Protein AF-A0A550GBI2-F1 (afdb_monomer_lite)

Radius of gyration: 20.4 Å; chains: 1; bounding box: 42×38×58 Å

Secondary structure (DSSP, 8-state):
---HHHHHHHHHHHHHHHHHHHHHHHHHHHHHHHH-EEEEEEEEEEEEEEEEEEETTEEEEEEEEEEEEEEE-TTT--EEEEEBS--BSS-S--TT-EEEEEE-TTSTTS-BEE--

Foldseek 3Di:
DDDVVVVVVVVVVVVVVCVVVVVVVVVVVVVLVVQWDKFKKFQADWDWDWDWDDDPPDIDIAIWTWTWIWTADPVPRDIEIETAPDTDSDDPDDGGDMFMWIARPVCRNYHIYTDD

pLDDT: mean 85.94, std 7.0, range [59.75, 95.69]

Structure (mmCIF, N/CA/C/O backbone):
data_AF-A0A550GBI2-F1
#
_entry.id   AF-A0A550GBI2-F1
#
loop_
_atom_site.group_PDB
_atom_site.id
_atom_site.type_symbol
_atom_site.label_atom_id
_atom_site.label_alt_id
_atom_site.label_comp_id
_atom_site.label_asym_id
_atom_site.label_entity_id
_atom_site.label_seq_id
_atom_site.pdbx_PDB_ins_code
_atom_site.Cartn_x
_atom_site.Cartn_y
_atom_site.Cartn_z
_atom_site.occupancy
_atom_site.B_iso_or_equiv
_atom_site.auth_seq_id
_atom_site.auth_comp_id
_atom_site.auth_asym_id
_atom_site.auth_atom_id
_atom_site.pdbx_PDB_model_num
ATOM 1 N N . MET A 1 1 ? 27.665 2.344 -41.104 1.00 59.75 1 MET A N 1
ATOM 2 C CA . MET A 1 1 ? 26.450 1.511 -40.954 1.00 59.75 1 MET A CA 1
ATOM 3 C C . MET A 1 1 ? 26.682 0.578 -39.773 1.00 59.75 1 MET A C 1
ATOM 5 O O . MET A 1 1 ? 27.720 -0.079 -39.780 1.00 59.75 1 MET A O 1
ATOM 9 N N . PRO A 1 2 ? 25.834 0.577 -38.731 1.00 71.00 2 PRO A N 1
ATOM 10 C CA . PRO A 1 2 ? 26.018 -0.318 -37.587 1.00 71.00 2 PRO A CA 1
ATOM 11 C C . PRO A 1 2 ? 25.967 -1.787 -38.038 1.00 71.00 2 PRO A C 1
ATOM 13 O O . PRO A 1 2 ? 25.228 -2.134 -38.958 1.00 71.00 2 PRO A O 1
ATOM 16 N N . ASN A 1 3 ? 26.785 -2.645 -37.423 1.00 82.25 3 ASN A N 1
ATOM 17 C CA . ASN A 1 3 ? 26.872 -4.061 -37.785 1.00 82.25 3 ASN A CA 1
ATOM 18 C C . ASN A 1 3 ? 25.574 -4.782 -37.363 1.00 82.25 3 ASN A C 1
ATOM 20 O O . ASN A 1 3 ? 25.290 -4.835 -36.163 1.00 82.25 3 ASN A O 1
ATOM 24 N N . PRO A 1 4 ? 24.798 -5.366 -38.296 1.00 79.12 4 PRO A N 1
ATOM 25 C CA . PRO A 1 4 ? 23.486 -5.943 -37.991 1.00 79.12 4 PRO A CA 1
ATOM 26 C C . PRO A 1 4 ? 23.562 -7.109 -36.994 1.00 79.12 4 PRO A C 1
ATOM 28 O O . PRO A 1 4 ? 22.633 -7.317 -36.218 1.00 79.12 4 PRO A O 1
ATOM 31 N N . LYS A 1 5 ? 24.690 -7.834 -36.952 1.00 83.50 5 LYS A N 1
ATOM 32 C CA . LYS A 1 5 ? 24.919 -8.908 -35.971 1.00 83.50 5 LYS A CA 1
ATOM 33 C C . LYS A 1 5 ? 25.113 -8.354 -34.560 1.00 83.50 5 LYS A C 1
ATOM 35 O O . LYS A 1 5 ? 24.573 -8.899 -33.606 1.00 83.50 5 LYS A O 1
ATOM 40 N N . LEU A 1 6 ? 25.857 -7.254 -34.439 1.00 84.75 6 LEU A N 1
ATOM 41 C CA . LEU A 1 6 ? 26.088 -6.584 -33.160 1.00 84.75 6 LEU A CA 1
ATOM 42 C C . LEU A 1 6 ? 24.784 -5.975 -32.625 1.00 84.75 6 LEU A C 1
ATOM 44 O O . LEU A 1 6 ? 24.487 -6.099 -31.444 1.00 84.75 6 LEU A O 1
ATOM 48 N N . PHE A 1 7 ? 23.974 -5.394 -33.513 1.00 85.69 7 PHE A N 1
ATOM 49 C CA . PHE A 1 7 ? 22.659 -4.852 -33.172 1.00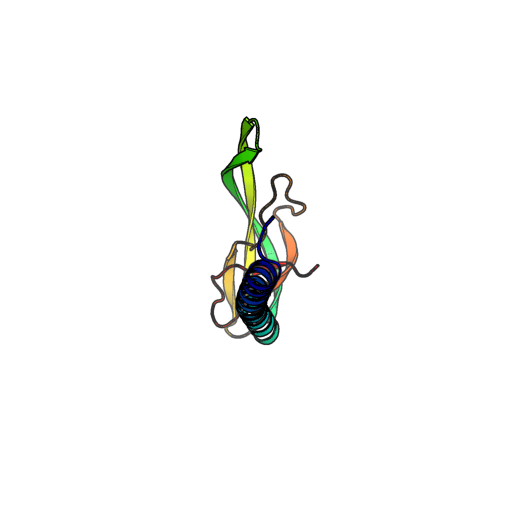 85.69 7 PHE A CA 1
ATOM 50 C C . PHE A 1 7 ? 21.703 -5.929 -32.634 1.00 85.69 7 PHE A C 1
ATOM 52 O O . PHE A 1 7 ? 21.080 -5.734 -31.592 1.00 85.69 7 PHE A O 1
ATOM 59 N N . GLY A 1 8 ? 21.647 -7.094 -33.291 1.00 85.19 8 GLY A N 1
ATOM 60 C CA . GLY A 1 8 ? 20.837 -8.223 -32.825 1.00 85.19 8 GLY A CA 1
ATOM 61 C C . GLY A 1 8 ? 21.263 -8.749 -31.451 1.00 85.19 8 GLY A C 1
ATOM 62 O O . GLY A 1 8 ? 20.408 -9.033 -30.616 1.00 85.19 8 GLY A O 1
ATOM 63 N N . ILE A 1 9 ? 22.572 -8.818 -31.181 1.00 91.62 9 ILE A N 1
ATOM 64 C CA . ILE A 1 9 ? 23.096 -9.233 -29.869 1.00 91.62 9 ILE A CA 1
ATOM 65 C C . ILE A 1 9 ? 22.682 -8.241 -28.777 1.00 91.62 9 ILE A C 1
ATOM 67 O O . ILE A 1 9 ? 22.224 -8.665 -27.720 1.00 91.62 9 ILE A O 1
ATOM 71 N N . VAL A 1 10 ? 22.793 -6.933 -29.030 1.00 91.25 10 VAL A N 1
ATOM 72 C CA . VAL A 1 10 ? 22.421 -5.901 -28.047 1.00 91.25 10 VAL A CA 1
ATOM 73 C C . VAL A 1 10 ? 20.934 -5.979 -27.698 1.00 91.25 10 VAL A C 1
ATOM 75 O O . VAL A 1 10 ? 20.591 -5.988 -26.517 1.00 91.25 10 VAL A O 1
ATOM 78 N N . ILE A 1 11 ? 20.053 -6.105 -28.697 1.00 92.62 11 ILE A N 1
ATOM 79 C CA . ILE A 1 11 ? 18.609 -6.260 -28.457 1.00 92.62 11 ILE A CA 1
ATOM 80 C C . ILE A 1 11 ? 18.311 -7.565 -27.716 1.00 92.62 11 ILE A C 1
ATOM 82 O O . ILE A 1 11 ? 17.517 -7.563 -26.779 1.00 92.62 11 ILE A O 1
ATOM 86 N N . GLY A 1 12 ? 18.955 -8.670 -28.100 1.00 92.88 12 GLY A N 1
ATOM 87 C CA . GLY A 1 12 ? 18.766 -9.962 -27.443 1.00 92.88 12 GLY A CA 1
ATOM 88 C C . GLY A 1 12 ? 19.138 -9.918 -25.961 1.00 92.88 12 GLY A C 1
ATOM 89 O O . GLY A 1 12 ? 18.355 -10.349 -25.118 1.00 92.88 12 GLY A O 1
ATOM 90 N N . VAL A 1 13 ? 20.294 -9.335 -25.628 1.00 94.06 13 VAL A N 1
ATOM 91 C CA . VAL A 1 13 ? 20.733 -9.172 -24.233 1.00 94.06 13 VAL A CA 1
ATOM 92 C C . VAL A 1 13 ? 19.787 -8.252 -23.464 1.00 94.06 13 VAL A C 1
ATOM 94 O O . VAL A 1 13 ? 19.369 -8.604 -22.363 1.00 94.06 13 VAL A O 1
ATOM 97 N N . ALA A 1 14 ? 19.394 -7.115 -24.045 1.00 93.50 14 ALA A N 1
ATOM 98 C CA . ALA A 1 14 ? 18.435 -6.207 -23.418 1.00 93.50 14 ALA A CA 1
ATOM 99 C C . ALA A 1 14 ? 17.091 -6.900 -23.135 1.00 93.50 14 ALA A C 1
ATOM 101 O O . ALA A 1 14 ? 16.532 -6.742 -22.052 1.00 93.50 14 ALA A O 1
ATOM 102 N N . GLY A 1 15 ? 16.611 -7.727 -24.069 1.00 93.38 15 GLY A N 1
ATOM 103 C CA . GLY A 1 15 ? 15.398 -8.524 -23.899 1.00 93.38 15 GLY A CA 1
ATOM 104 C C . GLY A 1 15 ? 15.506 -9.536 -22.759 1.00 93.38 15 GLY A C 1
ATOM 105 O O . GLY A 1 15 ? 14.591 -9.639 -21.947 1.00 93.38 15 GLY A O 1
ATOM 106 N N . VAL A 1 16 ? 16.637 -10.239 -22.640 1.00 95.69 16 VAL A N 1
ATOM 107 C CA . VAL A 1 16 ? 16.872 -11.183 -21.532 1.00 95.69 16 VAL A CA 1
ATOM 108 C C . VAL A 1 16 ? 16.900 -10.461 -20.183 1.00 95.69 16 VAL A C 1
ATOM 110 O O . VAL A 1 16 ? 16.279 -10.927 -19.231 1.00 95.69 16 VAL A O 1
ATOM 113 N N . VAL A 1 17 ? 17.562 -9.304 -20.095 1.00 94.50 17 VAL A N 1
ATOM 114 C CA . VAL A 1 17 ? 17.596 -8.499 -18.861 1.00 94.50 17 VAL A CA 1
ATOM 115 C C . VAL A 1 17 ? 16.197 -8.013 -18.477 1.00 94.50 17 VAL A C 1
ATOM 117 O O . VAL A 1 17 ? 15.818 -8.104 -17.307 1.00 94.50 17 VAL A O 1
ATOM 120 N N . LEU A 1 18 ? 15.407 -7.556 -19.453 1.00 94.19 18 LEU A N 1
ATOM 121 C CA . LEU A 1 18 ? 14.011 -7.168 -19.240 1.00 94.19 18 LEU A CA 1
ATOM 122 C C . LEU A 1 18 ? 13.159 -8.344 -18.755 1.00 94.19 18 LEU A C 1
ATOM 124 O O . LEU A 1 18 ? 12.384 -8.176 -17.819 1.00 94.19 18 LEU A O 1
ATOM 128 N N . LEU A 1 19 ? 13.330 -9.535 -19.337 1.00 94.19 19 LEU A N 1
ATOM 129 C CA . LEU A 1 19 ? 12.597 -10.737 -18.933 1.00 94.19 19 LEU A CA 1
ATOM 130 C C . LEU A 1 19 ? 12.933 -11.174 -17.505 1.00 94.19 19 LEU A C 1
ATOM 132 O O . LEU A 1 19 ? 12.023 -11.478 -16.739 1.00 94.19 19 LEU A O 1
ATOM 136 N N . ILE A 1 20 ? 14.215 -11.179 -17.130 1.00 94.12 20 ILE A N 1
ATOM 137 C CA . ILE A 1 20 ? 14.642 -11.543 -15.770 1.00 94.12 20 ILE A CA 1
ATOM 138 C C . ILE A 1 20 ? 14.079 -10.543 -14.759 1.00 94.12 20 ILE A C 1
ATOM 140 O O . ILE A 1 20 ? 13.477 -10.939 -13.762 1.00 94.12 20 ILE A O 1
ATOM 144 N N . THR A 1 21 ? 14.238 -9.248 -15.039 1.00 90.88 21 THR A N 1
ATOM 145 C CA . THR A 1 21 ? 13.747 -8.183 -14.159 1.00 90.88 21 THR A CA 1
ATOM 146 C C . THR A 1 21 ? 12.227 -8.257 -14.022 1.00 90.88 21 THR A C 1
ATOM 148 O O . THR A 1 21 ? 11.713 -8.325 -12.909 1.00 90.88 21 THR A O 1
ATOM 151 N N . GLY A 1 22 ? 11.498 -8.336 -15.138 1.00 90.38 22 GLY A N 1
ATOM 152 C CA . GLY A 1 22 ? 10.039 -8.443 -15.142 1.00 90.38 22 GLY A CA 1
ATOM 153 C C . GLY A 1 22 ? 9.527 -9.688 -14.413 1.00 90.38 22 GLY A C 1
ATOM 154 O O . GLY A 1 22 ? 8.596 -9.589 -13.618 1.00 90.38 22 GLY A O 1
ATOM 155 N N . GLY A 1 23 ? 10.172 -10.843 -14.610 1.00 91.44 23 GLY A N 1
ATOM 156 C CA . GLY A 1 23 ? 9.825 -12.083 -13.910 1.00 91.44 23 GLY A CA 1
ATOM 157 C C . GLY A 1 23 ? 10.022 -11.997 -12.394 1.00 91.44 23 GLY A C 1
ATOM 158 O O . GLY A 1 23 ? 9.200 -12.512 -11.634 1.00 91.44 23 GLY A O 1
ATOM 159 N N . TYR A 1 24 ? 11.068 -11.302 -11.941 1.00 88.44 24 TYR A N 1
ATOM 160 C CA . TYR A 1 24 ? 11.305 -11.061 -10.518 1.00 88.44 24 TYR A CA 1
ATOM 161 C C . TYR A 1 24 ? 10.207 -10.188 -9.889 1.00 88.44 24 TYR A C 1
ATOM 163 O O . TYR A 1 24 ? 9.654 -10.559 -8.854 1.00 88.44 24 TYR A O 1
ATOM 171 N N . PHE A 1 25 ? 9.834 -9.078 -10.537 1.00 81.56 25 PHE A N 1
ATOM 172 C CA . PHE A 1 25 ? 8.737 -8.219 -10.069 1.00 81.56 25 PHE A CA 1
ATOM 173 C C . PHE A 1 25 ? 7.389 -8.952 -10.057 1.00 81.56 25 PHE A C 1
ATOM 175 O O . PHE A 1 25 ? 6.659 -8.874 -9.068 1.00 81.56 25 PHE A O 1
ATOM 182 N N . ALA A 1 26 ? 7.085 -9.719 -11.108 1.00 81.81 26 ALA A N 1
ATOM 183 C CA . ALA A 1 26 ? 5.855 -10.507 -11.184 1.00 81.81 26 ALA A CA 1
ATOM 184 C C . ALA A 1 26 ? 5.769 -11.549 -10.057 1.00 81.81 26 ALA A C 1
ATOM 186 O O . ALA A 1 26 ? 4.724 -11.709 -9.431 1.00 81.81 26 ALA A O 1
ATOM 187 N N . SER A 1 27 ? 6.886 -12.212 -9.745 1.00 80.81 27 SER A N 1
ATOM 188 C CA . SER A 1 27 ? 6.941 -13.200 -8.661 1.00 80.81 27 SER A CA 1
ATOM 189 C C . SER A 1 27 ? 6.661 -12.569 -7.293 1.00 80.81 27 SER A C 1
ATOM 191 O O . SER A 1 27 ? 5.957 -13.164 -6.481 1.00 80.81 27 SER A O 1
ATOM 193 N N . GLN A 1 28 ? 7.164 -11.355 -7.037 1.00 78.50 28 GLN A N 1
ATOM 194 C CA . GLN A 1 28 ? 6.865 -10.637 -5.794 1.00 78.50 28 GLN A CA 1
ATOM 195 C C . GLN A 1 28 ? 5.387 -10.247 -5.686 1.00 78.50 28 GLN A C 1
ATOM 197 O O . GLN A 1 28 ? 4.794 -10.417 -4.625 1.00 78.50 28 GLN A O 1
ATOM 202 N N . GLN A 1 29 ? 4.774 -9.782 -6.780 1.00 76.25 29 GLN A N 1
ATOM 203 C CA . GLN A 1 29 ? 3.346 -9.448 -6.792 1.00 76.25 29 GLN A CA 1
ATOM 204 C C . GLN A 1 29 ? 2.463 -10.671 -6.546 1.00 76.25 29 GLN A C 1
ATOM 206 O O . GLN A 1 29 ? 1.541 -10.601 -5.738 1.00 76.25 29 GLN A O 1
ATOM 211 N N . MET A 1 30 ? 2.757 -11.802 -7.192 1.00 77.19 30 MET A N 1
ATOM 212 C CA . MET A 1 30 ? 2.001 -13.038 -6.966 1.00 77.19 30 MET A CA 1
ATOM 213 C C . MET A 1 30 ? 2.142 -13.527 -5.523 1.00 77.19 30 MET A C 1
ATOM 215 O O . MET A 1 30 ? 1.153 -13.885 -4.895 1.00 77.19 30 MET A O 1
ATOM 219 N N . ALA A 1 31 ? 3.353 -13.466 -4.965 1.00 76.81 31 ALA A N 1
ATOM 220 C CA . ALA A 1 31 ? 3.597 -13.864 -3.585 1.00 76.81 31 ALA A CA 1
ATOM 221 C C . ALA A 1 31 ? 2.888 -12.967 -2.555 1.00 76.81 31 ALA A C 1
ATOM 223 O O . ALA A 1 31 ? 2.552 -13.457 -1.478 1.00 76.81 31 ALA A O 1
ATOM 224 N N . PHE A 1 32 ? 2.684 -11.681 -2.867 1.00 75.06 32 PHE A N 1
ATOM 225 C CA . PHE A 1 32 ? 1.878 -10.771 -2.052 1.00 75.06 32 PHE A CA 1
ATOM 226 C C . PHE A 1 32 ? 0.392 -11.125 -2.139 1.00 75.06 32 PHE A C 1
ATOM 228 O O . PHE A 1 32 ? -0.254 -11.257 -1.108 1.00 75.06 32 PHE A O 1
ATOM 235 N N . LEU A 1 33 ? -0.137 -11.345 -3.347 1.00 76.69 33 LEU A N 1
ATOM 236 C CA . LEU A 1 33 ? -1.546 -11.701 -3.542 1.00 76.69 33 LEU A CA 1
ATOM 237 C C . LEU A 1 33 ? -1.915 -13.014 -2.838 1.00 76.69 33 LEU A C 1
ATOM 239 O O . LEU A 1 33 ? -2.942 -13.062 -2.168 1.00 76.69 33 LEU A O 1
ATOM 243 N N . ASP A 1 34 ? -1.054 -14.032 -2.920 1.00 79.69 34 ASP A N 1
ATOM 244 C CA . ASP A 1 34 ? -1.274 -15.331 -2.266 1.00 79.69 34 ASP A CA 1
ATOM 245 C C . ASP A 1 34 ? -1.270 -15.245 -0.729 1.00 79.69 34 ASP A C 1
ATOM 247 O O . ASP A 1 34 ? -1.888 -16.076 -0.061 1.00 79.69 34 ASP A O 1
ATOM 251 N N . ARG A 1 35 ? -0.562 -14.265 -0.154 1.00 80.75 35 ARG A N 1
ATOM 252 C CA . ARG A 1 35 ? -0.452 -14.073 1.303 1.00 80.75 35 ARG A CA 1
ATOM 253 C C . ARG A 1 35 ? -1.408 -13.029 1.856 1.00 80.75 35 ARG A C 1
ATOM 255 O O . ARG A 1 35 ? -1.690 -13.046 3.052 1.00 80.75 35 ARG A O 1
ATOM 262 N N . SER A 1 36 ? -1.877 -12.122 1.008 1.00 83.50 36 SER A N 1
ATOM 263 C CA . SER A 1 36 ? -2.715 -11.012 1.430 1.00 83.50 36 SER A CA 1
ATOM 264 C C . SER A 1 36 ? -4.067 -11.497 1.944 1.00 83.50 36 SER A C 1
ATOM 266 O O . SER A 1 36 ? -4.695 -12.388 1.371 1.00 83.50 36 SER A O 1
ATOM 268 N N . VAL A 1 37 ? -4.517 -10.893 3.038 1.00 86.00 37 VAL A N 1
ATOM 269 C CA . VAL A 1 37 ? -5.839 -11.128 3.614 1.00 86.00 37 VAL A CA 1
ATOM 270 C C . VAL A 1 37 ? -6.678 -9.877 3.431 1.00 86.00 37 VAL A C 1
ATOM 272 O O . VAL A 1 37 ? -6.206 -8.752 3.600 1.00 86.00 37 VAL A O 1
ATOM 275 N N . GLU A 1 38 ? -7.937 -10.093 3.070 1.00 89.56 38 GLU A N 1
ATOM 276 C CA . GLU A 1 38 ? -8.926 -9.035 2.932 1.00 89.56 38 GLU A CA 1
ATOM 277 C C . GLU A 1 38 ? -9.557 -8.712 4.286 1.00 89.56 38 GLU A C 1
ATOM 279 O O . GLU A 1 38 ? -9.988 -9.607 5.016 1.00 89.56 38 GLU A O 1
ATOM 284 N N . THR A 1 39 ? -9.628 -7.425 4.616 1.00 91.19 39 THR A N 1
ATOM 285 C CA . THR A 1 39 ? -10.317 -6.947 5.815 1.00 91.19 39 THR A CA 1
ATOM 286 C C . THR A 1 39 ? -10.912 -5.562 5.592 1.00 91.19 39 THR A C 1
ATOM 288 O O . THR A 1 39 ? -10.544 -4.843 4.662 1.00 91.19 39 THR A O 1
ATOM 291 N N . LYS A 1 40 ? -11.844 -5.190 6.468 1.00 92.56 40 LYS A N 1
ATOM 292 C CA . LYS A 1 40 ? -12.446 -3.859 6.491 1.00 92.56 40 LYS A CA 1
ATOM 293 C C . LYS A 1 40 ? -11.565 -2.918 7.290 1.00 92.56 40 LYS A C 1
ATOM 295 O O . LYS A 1 40 ? -11.191 -3.226 8.422 1.00 92.56 40 LYS A O 1
ATOM 300 N N . ALA A 1 41 ? -11.271 -1.765 6.709 1.00 92.62 41 ALA A N 1
ATOM 301 C CA . ALA A 1 41 ? -10.506 -0.717 7.353 1.00 92.62 41 ALA A CA 1
ATOM 302 C C . ALA A 1 41 ? -11.241 0.615 7.295 1.00 92.62 41 ALA A C 1
ATOM 304 O O . ALA A 1 41 ? -12.029 0.873 6.388 1.00 92.62 41 ALA A O 1
ATOM 305 N N . VAL A 1 42 ? -10.941 1.483 8.252 1.00 94.25 42 VAL A N 1
ATOM 306 C CA . VAL A 1 42 ? -11.422 2.862 8.278 1.00 94.25 42 VAL A CA 1
ATOM 307 C C . VAL A 1 42 ? -10.240 3.789 8.043 1.00 94.25 42 VAL A C 1
ATOM 309 O O . VAL A 1 42 ? -9.190 3.625 8.663 1.00 94.25 42 VAL A O 1
ATOM 312 N N . VAL A 1 43 ? -10.399 4.772 7.160 1.00 93.19 43 VAL A N 1
ATOM 313 C CA . VAL A 1 43 ? -9.412 5.849 7.001 1.00 93.19 43 VAL A CA 1
ATOM 314 C C . VAL A 1 43 ? -9.454 6.711 8.258 1.00 93.19 43 VAL A C 1
ATOM 316 O O . VAL A 1 43 ? -10.457 7.371 8.513 1.00 93.19 43 VAL A O 1
ATOM 319 N N . VAL A 1 44 ? -8.396 6.714 9.060 1.00 94.38 44 VAL A N 1
ATOM 320 C CA . VAL A 1 44 ? -8.349 7.485 10.316 1.00 94.38 44 VAL A CA 1
ATOM 321 C C . VAL A 1 44 ? -7.586 8.792 10.183 1.00 94.38 44 VAL A C 1
ATOM 323 O O . VAL A 1 44 ? -7.859 9.727 10.929 1.00 94.38 44 VAL A O 1
ATOM 326 N N . ASP A 1 45 ? -6.662 8.869 9.230 1.00 92.25 45 ASP A N 1
ATOM 327 C CA . ASP A 1 45 ? -5.866 10.064 8.977 1.00 92.25 45 ASP A CA 1
ATOM 328 C C . ASP A 1 45 ? -5.363 10.079 7.529 1.00 92.25 45 ASP A C 1
ATOM 330 O O . ASP A 1 45 ? -5.445 9.076 6.813 1.00 92.25 45 ASP A O 1
ATOM 334 N N . LEU A 1 46 ? -4.840 11.222 7.097 1.00 89.75 46 LEU A N 1
ATOM 335 C CA . LEU A 1 46 ? -4.191 11.384 5.810 1.00 89.75 46 LEU A CA 1
ATOM 336 C C . LEU A 1 46 ? -2.853 12.109 6.000 1.00 89.75 46 LEU A C 1
ATOM 338 O O . LEU A 1 46 ? -2.806 13.309 6.272 1.00 89.75 46 LEU A O 1
ATOM 342 N N . HIS A 1 47 ? -1.757 11.367 5.863 1.00 90.56 47 HIS A N 1
ATOM 343 C CA . HIS A 1 47 ? -0.412 11.900 6.023 1.00 90.56 47 HIS A CA 1
ATOM 344 C C . HIS A 1 47 ? 0.024 12.627 4.750 1.00 90.56 47 HIS A C 1
ATOM 346 O O . HIS A 1 47 ? 0.152 12.009 3.697 1.00 90.56 47 HIS A O 1
ATOM 352 N N . TRP A 1 48 ? 0.245 13.937 4.833 1.00 88.44 48 TRP A N 1
ATOM 353 C CA . TRP A 1 48 ? 0.664 14.746 3.691 1.00 88.44 48 TRP A CA 1
ATOM 354 C C . TRP A 1 48 ? 2.182 14.884 3.641 1.00 88.44 48 TRP A C 1
ATOM 356 O O . TRP A 1 48 ? 2.793 15.388 4.582 1.00 88.44 48 TRP A O 1
ATOM 3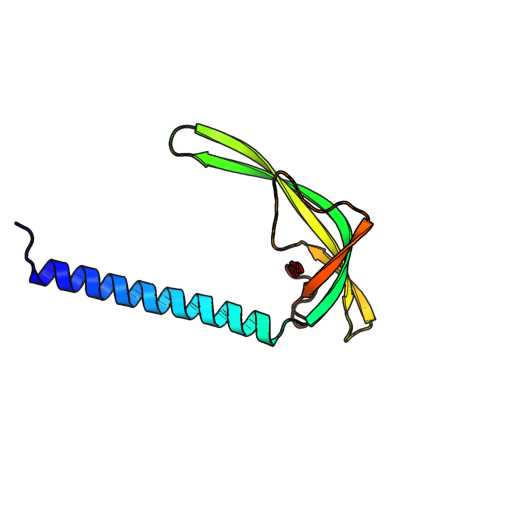66 N N . GLU A 1 49 ? 2.775 14.498 2.517 1.00 87.81 49 GLU A N 1
ATOM 367 C CA . GLU A 1 49 ? 4.200 14.674 2.246 1.00 87.81 49 GLU A CA 1
ATOM 368 C C . GLU A 1 49 ? 4.413 15.573 1.030 1.00 87.81 49 GLU A C 1
ATOM 370 O O . GLU A 1 49 ? 3.737 15.438 0.008 1.00 87.81 49 GLU A O 1
ATOM 375 N N . GLU A 1 50 ? 5.388 16.477 1.119 1.00 88.06 50 GLU A N 1
ATOM 376 C CA . GLU A 1 50 ? 5.837 17.242 -0.039 1.00 88.06 50 GLU A CA 1
ATOM 377 C C . GLU A 1 50 ? 6.774 16.386 -0.894 1.00 88.06 50 GLU A C 1
ATOM 379 O O . GLU A 1 50 ? 7.847 15.972 -0.452 1.00 88.06 50 GLU A O 1
ATOM 384 N N . GLN A 1 51 ? 6.389 16.150 -2.145 1.00 83.88 51 GLN A N 1
ATOM 385 C CA . GLN A 1 51 ? 7.238 15.498 -3.131 1.00 83.88 51 GLN A CA 1
ATOM 386 C C . GLN A 1 51 ? 7.660 16.482 -4.212 1.00 83.88 51 GLN A C 1
ATOM 388 O O . GLN A 1 51 ? 6.848 17.203 -4.796 1.00 83.88 51 GLN A O 1
ATOM 393 N N . TYR A 1 52 ? 8.961 16.487 -4.492 1.00 82.81 52 TYR A N 1
ATOM 394 C CA . TYR A 1 52 ? 9.519 17.213 -5.619 1.00 82.81 52 TYR A CA 1
ATOM 395 C C . TYR A 1 52 ? 9.334 16.386 -6.888 1.00 82.81 52 TYR A C 1
ATOM 397 O O . TYR A 1 52 ? 9.936 15.322 -7.036 1.00 82.81 52 TYR A O 1
ATOM 405 N N . MET A 1 53 ? 8.515 16.885 -7.809 1.00 75.81 53 MET A N 1
ATOM 406 C CA . MET A 1 53 ? 8.396 16.326 -9.148 1.00 75.81 53 MET A CA 1
ATOM 407 C C . MET A 1 53 ? 9.140 17.221 -10.131 1.00 75.81 53 MET A C 1
ATOM 409 O O . MET A 1 53 ? 8.892 18.424 -10.210 1.00 75.81 53 MET A O 1
ATOM 413 N N . SER A 1 54 ? 10.057 16.629 -10.895 1.00 74.50 54 SER A N 1
ATOM 414 C CA . SER A 1 54 ? 10.648 17.285 -12.059 1.00 74.50 54 SER A CA 1
ATOM 415 C C . SER A 1 54 ? 10.013 16.726 -13.321 1.00 74.50 54 SER A C 1
ATOM 417 O O . SER A 1 54 ? 10.215 15.552 -13.638 1.00 74.50 54 SER A O 1
ATOM 419 N N . ASP A 1 55 ? 9.293 17.565 -14.054 1.00 73.94 55 ASP A N 1
ATOM 420 C CA . ASP A 1 55 ? 9.058 17.307 -15.472 1.00 73.94 55 ASP A CA 1
ATOM 421 C C . ASP A 1 55 ? 10.196 17.952 -16.283 1.00 73.94 55 ASP A C 1
ATOM 423 O O . ASP A 1 55 ? 10.884 18.839 -15.773 1.00 73.94 55 ASP A O 1
ATOM 427 N N . GLN A 1 56 ? 10.422 17.503 -17.521 1.00 68.69 56 GLN A N 1
ATOM 428 C CA . GLN A 1 56 ? 11.606 17.782 -18.355 1.00 68.69 56 GLN A CA 1
ATOM 429 C C . GLN A 1 56 ? 11.989 19.271 -18.496 1.00 68.69 56 GLN A C 1
ATOM 431 O O . GLN A 1 56 ? 13.113 19.566 -18.900 1.00 68.69 56 GLN A O 1
ATOM 436 N N . GLU A 1 57 ? 11.093 20.198 -18.151 1.00 69.50 57 GLU A N 1
ATOM 437 C CA . GLU A 1 57 ? 11.291 21.643 -18.277 1.00 69.50 57 GLU A CA 1
ATOM 438 C C . GLU A 1 57 ? 11.113 22.427 -16.957 1.00 69.50 57 GLU A C 1
ATOM 440 O O . GLU A 1 57 ? 11.672 23.514 -16.827 1.00 69.50 57 GLU A O 1
ATOM 445 N N . HIS A 1 58 ? 10.401 21.895 -15.951 1.00 71.19 58 HIS A N 1
ATOM 446 C CA . HIS A 1 58 ? 10.143 22.589 -14.680 1.00 71.19 58 HIS A CA 1
ATOM 447 C C . HIS A 1 58 ? 10.017 21.614 -13.501 1.00 71.19 58 HIS A C 1
ATOM 449 O O . HIS A 1 58 ? 9.300 20.615 -13.563 1.00 71.19 58 HIS A O 1
ATOM 455 N N . GLY A 1 59 ? 10.682 21.948 -12.394 1.00 78.69 59 GLY A N 1
ATOM 456 C CA . GLY A 1 59 ? 10.490 21.282 -11.109 1.00 78.69 59 GLY A CA 1
ATOM 457 C C . GLY A 1 59 ? 9.459 22.008 -10.258 1.00 78.69 59 GLY A C 1
ATOM 458 O O . GLY A 1 59 ? 9.543 23.226 -10.099 1.00 78.69 59 GLY A O 1
ATOM 459 N N . TYR A 1 60 ? 8.511 21.270 -9.695 1.00 79.44 60 TYR A N 1
ATOM 460 C CA . TYR A 1 60 ? 7.518 21.798 -8.767 1.00 79.44 60 TYR A CA 1
ATOM 461 C C . TYR A 1 60 ? 7.359 20.867 -7.564 1.00 79.44 60 TYR A C 1
ATOM 463 O O . TYR A 1 60 ? 7.623 19.667 -7.633 1.00 79.44 60 TYR A O 1
ATOM 471 N N . PHE A 1 61 ? 6.939 21.440 -6.440 1.00 82.75 61 PHE A N 1
ATOM 472 C CA . PHE A 1 61 ? 6.561 20.680 -5.255 1.00 82.75 61 PHE A CA 1
ATOM 473 C C . PHE A 1 61 ? 5.066 20.378 -5.318 1.00 82.75 61 PHE A C 1
ATOM 475 O O . PHE A 1 61 ? 4.266 21.254 -5.655 1.00 82.75 61 PHE A O 1
ATOM 482 N N . THR A 1 62 ? 4.689 19.145 -5.002 1.00 84.62 62 THR A N 1
ATOM 483 C CA . THR A 1 62 ? 3.294 18.750 -4.811 1.00 84.62 62 THR A CA 1
ATOM 484 C C . THR A 1 62 ? 3.110 18.140 -3.429 1.00 84.62 62 THR A C 1
ATOM 486 O O . THR A 1 62 ? 4.053 17.591 -2.864 1.00 84.62 62 THR A O 1
ATOM 489 N N . LEU A 1 63 ? 1.898 18.229 -2.896 1.00 87.12 63 LEU A N 1
ATOM 490 C CA . LEU A 1 63 ? 1.505 17.560 -1.663 1.00 87.12 63 LEU A CA 1
ATOM 491 C C . LEU A 1 63 ? 0.837 16.240 -2.036 1.00 87.12 63 LEU A C 1
ATOM 493 O O . LEU A 1 63 ? -0.175 16.242 -2.733 1.00 87.12 63 LEU A O 1
ATOM 497 N N . ILE A 1 64 ? 1.406 15.128 -1.583 1.00 88.56 64 ILE A N 1
ATOM 498 C CA . ILE A 1 64 ? 0.835 13.793 -1.741 1.00 88.56 64 ILE A CA 1
ATOM 499 C C . ILE A 1 64 ? 0.253 13.365 -0.402 1.00 88.56 64 ILE A C 1
ATOM 501 O O . ILE A 1 64 ? 0.960 13.299 0.602 1.00 88.56 64 ILE A O 1
ATOM 505 N N . GLY A 1 65 ? -1.048 13.094 -0.394 1.00 88.75 65 GLY A N 1
ATOM 506 C CA . GLY A 1 65 ? -1.760 12.570 0.756 1.00 88.75 65 GLY A CA 1
ATOM 507 C C . GLY A 1 65 ? -1.737 11.047 0.752 1.00 88.75 65 GLY A C 1
ATOM 508 O O . GLY A 1 65 ? -2.246 10.414 -0.175 1.00 88.75 65 GLY A O 1
ATOM 509 N N . TRP A 1 66 ? -1.168 10.466 1.800 1.00 89.75 66 TRP A N 1
ATOM 510 C CA . TRP A 1 66 ? -1.107 9.033 2.043 1.00 89.75 66 TRP A CA 1
ATOM 511 C C . TRP A 1 66 ? -2.147 8.642 3.098 1.00 89.75 66 TRP A C 1
ATOM 513 O O . TRP A 1 66 ? -2.050 9.092 4.243 1.00 89.75 66 TRP A O 1
ATOM 523 N N . PRO A 1 67 ? -3.149 7.816 2.763 1.00 90.75 67 PRO A N 1
ATOM 524 C CA . PRO A 1 67 ? -4.168 7.432 3.728 1.00 90.75 67 PRO A CA 1
ATOM 525 C C . PRO A 1 67 ? -3.590 6.532 4.817 1.00 90.75 67 PRO A C 1
ATOM 527 O O . PRO A 1 67 ? -2.823 5.612 4.538 1.00 90.75 67 PRO A O 1
ATOM 530 N N . ILE A 1 68 ? -3.987 6.785 6.059 1.00 93.12 68 ILE A N 1
ATOM 531 C CA . ILE A 1 68 ? -3.697 5.935 7.208 1.00 93.12 68 ILE A CA 1
ATOM 532 C C . ILE A 1 68 ? -4.964 5.156 7.536 1.00 93.12 68 ILE A C 1
ATOM 534 O O . ILE A 1 68 ? -6.010 5.730 7.847 1.00 93.12 68 ILE A O 1
ATOM 538 N N . PHE A 1 69 ? -4.864 3.839 7.461 1.00 93.75 69 PHE A N 1
ATOM 539 C CA . PHE A 1 69 ? -5.953 2.912 7.700 1.00 93.75 69 PHE A CA 1
ATOM 540 C C . PHE A 1 69 ? -5.858 2.325 9.093 1.00 93.75 69 PHE A C 1
ATOM 542 O O . PHE A 1 69 ? -4.775 1.969 9.549 1.00 93.75 69 PHE A O 1
ATOM 549 N N . GLN A 1 70 ? -7.007 2.162 9.732 1.00 94.88 70 GLN A N 1
ATOM 550 C CA . GLN A 1 70 ? -7.146 1.392 10.952 1.00 94.88 70 GLN A CA 1
ATOM 551 C C . GLN A 1 70 ? -8.047 0.189 10.696 1.00 94.88 70 GLN A C 1
ATOM 553 O O . GLN A 1 70 ? -9.162 0.334 10.194 1.00 94.88 70 GLN A O 1
ATOM 558 N N . PHE A 1 71 ? -7.567 -0.995 11.052 1.00 93.56 71 PHE A N 1
ATOM 559 C CA . PHE A 1 71 ? -8.286 -2.253 10.879 1.00 93.56 71 PHE A CA 1
ATOM 560 C C . PHE A 1 71 ? -7.981 -3.208 12.028 1.00 93.56 71 PHE A C 1
ATOM 562 O O . PHE A 1 71 ? -7.163 -2.916 12.899 1.00 93.56 71 PHE A O 1
ATOM 569 N N . VAL A 1 72 ? -8.670 -4.344 12.050 1.00 92.75 72 VAL A N 1
ATOM 570 C C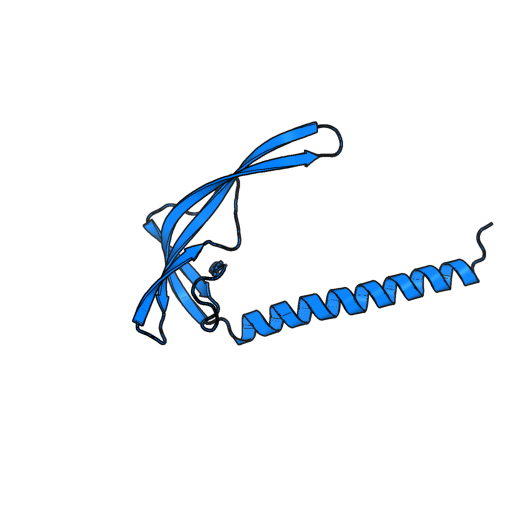A . VAL A 1 72 ? -8.406 -5.422 13.004 1.00 92.75 72 VAL A CA 1
ATOM 571 C C . VAL A 1 72 ? -7.804 -6.598 12.250 1.00 92.75 72 VAL A C 1
ATOM 573 O O . VAL A 1 72 ? -8.360 -7.035 11.238 1.00 92.75 72 VAL A O 1
ATOM 576 N N . ASP A 1 73 ? -6.678 -7.112 12.738 1.00 89.25 73 ASP A N 1
ATOM 577 C CA . ASP A 1 73 ? -6.092 -8.342 12.215 1.00 89.25 73 ASP A CA 1
ATOM 578 C C . ASP A 1 73 ? -6.988 -9.526 12.589 1.00 89.25 73 ASP A C 1
ATOM 580 O O . ASP A 1 73 ? -7.203 -9.828 13.763 1.00 89.25 73 ASP A O 1
ATOM 584 N N . LEU A 1 74 ? -7.507 -10.224 11.581 1.00 83.81 74 LEU A N 1
ATOM 585 C CA . LEU A 1 74 ? -8.428 -11.344 11.773 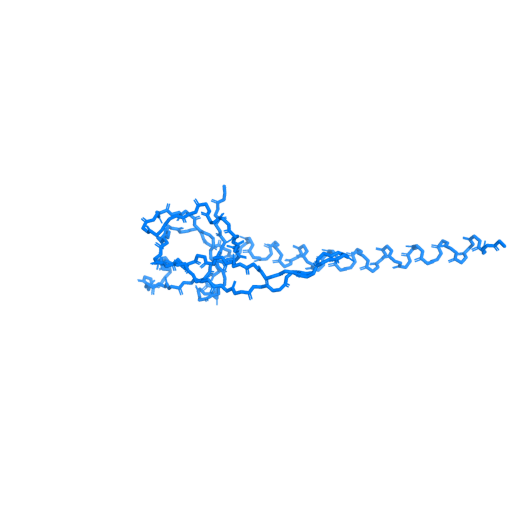1.00 83.81 74 LEU A CA 1
ATOM 586 C C . LEU A 1 74 ? -7.771 -12.557 12.455 1.00 83.81 74 LEU A C 1
ATOM 588 O O . LEU A 1 74 ? -8.479 -13.424 12.967 1.00 83.81 74 LEU A O 1
ATOM 592 N N . ARG A 1 75 ? -6.434 -12.642 12.472 1.00 85.19 75 ARG A N 1
ATOM 593 C CA . ARG A 1 75 ? -5.692 -13.746 13.102 1.00 85.19 75 ARG A CA 1
ATOM 594 C C . ARG A 1 75 ? -5.465 -13.527 14.591 1.00 85.19 75 ARG A C 1
ATOM 596 O O . ARG A 1 75 ? -5.521 -14.487 15.358 1.00 85.19 75 ARG A O 1
ATOM 603 N N . THR A 1 76 ? -5.150 -12.296 14.981 1.00 86.56 76 THR A N 1
ATOM 604 C CA . THR A 1 76 ? -4.744 -11.945 16.352 1.00 86.56 76 THR A CA 1
ATOM 605 C C . THR A 1 76 ? -5.832 -11.189 17.112 1.00 86.56 76 THR A C 1
ATOM 607 O O . THR A 1 76 ? -5.831 -11.199 18.341 1.00 86.56 76 THR A O 1
ATOM 610 N N . GLY A 1 77 ? -6.772 -10.561 16.401 1.00 87.38 77 GLY A N 1
ATOM 611 C CA . GLY A 1 77 ? -7.757 -9.635 16.958 1.00 87.38 77 GLY A CA 1
ATOM 612 C C . GLY A 1 77 ? -7.167 -8.276 17.345 1.00 87.38 77 GLY A C 1
ATOM 613 O O . GLY A 1 77 ? -7.852 -7.482 17.987 1.00 87.38 77 GLY A O 1
ATOM 614 N N . GLU A 1 78 ? -5.907 -8.008 16.998 1.00 90.88 78 GLU A N 1
ATOM 615 C CA . GLU A 1 78 ? -5.227 -6.755 17.315 1.00 90.88 78 GLU A CA 1
ATOM 616 C C . GLU A 1 78 ? -5.698 -5.629 16.391 1.00 90.88 78 GLU A C 1
ATOM 618 O O . GLU A 1 78 ? -5.900 -5.832 15.193 1.00 90.88 78 GLU A O 1
ATOM 623 N N . GLN A 1 79 ? -5.866 -4.430 16.949 1.00 92.75 79 GLN A N 1
ATOM 624 C CA . GLN A 1 79 ? -6.129 -3.235 16.159 1.00 92.75 79 GLN A CA 1
ATOM 625 C C . GLN A 1 79 ? -4.814 -2.691 15.602 1.00 92.75 79 GLN A C 1
ATOM 627 O O . GLN A 1 79 ? -3.895 -2.378 16.356 1.00 92.75 79 GLN A O 1
ATOM 632 N N . ILE A 1 80 ? -4.752 -2.547 14.285 1.00 93.38 80 ILE A N 1
ATOM 633 C CA . ILE A 1 80 ? -3.550 -2.172 13.553 1.00 93.38 80 ILE A CA 1
ATOM 634 C C . ILE A 1 80 ? -3.812 -0.889 12.781 1.00 93.38 80 ILE A C 1
ATOM 636 O O . ILE A 1 80 ? -4.878 -0.704 12.192 1.00 93.38 80 ILE A O 1
ATOM 640 N N . THR A 1 81 ? -2.816 -0.008 12.800 1.00 93.69 81 THR A N 1
ATOM 641 C CA . THR A 1 81 ? -2.798 1.228 12.024 1.00 93.69 81 THR A CA 1
ATOM 642 C C . THR A 1 81 ? -1.668 1.139 11.008 1.00 93.69 81 THR A C 1
ATOM 644 O O . THR A 1 81 ? -0.514 0.961 11.396 1.00 93.69 81 THR A O 1
ATOM 647 N N . ALA A 1 82 ? -1.992 1.259 9.723 1.00 92.56 82 ALA A N 1
ATOM 648 C CA . ALA A 1 82 ? -1.039 1.092 8.631 1.00 92.56 82 ALA A CA 1
ATOM 649 C C . ALA A 1 82 ? -1.259 2.125 7.520 1.00 92.56 82 ALA A C 1
ATOM 651 O O . ALA A 1 82 ? -2.382 2.558 7.265 1.00 92.56 82 ALA A O 1
ATOM 652 N N . GLN A 1 83 ? -0.181 2.517 6.844 1.00 92.25 83 GLN A N 1
ATOM 653 C CA . GLN A 1 83 ? -0.230 3.471 5.735 1.00 92.25 83 GLN A CA 1
ATOM 654 C C . GLN A 1 83 ? -0.596 2.769 4.422 1.00 92.25 83 GLN A C 1
ATOM 656 O O . GLN A 1 83 ? -0.151 1.656 4.141 1.00 92.25 83 GLN A O 1
ATOM 661 N N . GLY A 1 84 ? -1.394 3.434 3.594 1.00 87.50 84 GLY A N 1
ATOM 662 C CA . GLY A 1 84 ? -1.722 2.984 2.251 1.00 87.50 84 GLY A CA 1
ATOM 663 C C . GLY A 1 84 ? -0.525 3.011 1.305 1.00 87.50 84 GLY A C 1
ATOM 664 O O . GLY A 1 84 ? 0.297 3.922 1.344 1.00 87.50 84 GLY A O 1
ATOM 665 N N . SER A 1 85 ? -0.467 2.044 0.394 1.00 85.75 85 SER A N 1
ATOM 666 C CA . SER A 1 85 ? 0.546 1.963 -0.665 1.00 85.75 85 SER A CA 1
ATOM 667 C C . SER A 1 85 ? 0.367 3.008 -1.773 1.00 85.75 85 SER A C 1
ATOM 669 O O . SER A 1 85 ? 1.280 3.215 -2.572 1.00 85.75 85 SER A O 1
ATOM 671 N N . VAL A 1 86 ? -0.794 3.668 -1.830 1.00 82.75 86 VAL A N 1
ATOM 672 C CA . VAL A 1 86 ? -1.155 4.636 -2.870 1.00 82.75 86 VAL A CA 1
ATOM 673 C C . VAL A 1 86 ? -1.400 6.000 -2.237 1.00 82.75 86 VAL A C 1
ATOM 675 O O . VAL A 1 86 ? -2.362 6.182 -1.490 1.00 82.75 86 VAL A O 1
ATOM 678 N N . GLY A 1 87 ? -0.532 6.953 -2.562 1.00 83.56 87 GLY A N 1
ATOM 679 C CA . GLY A 1 87 ? -0.730 8.370 -2.283 1.00 83.56 87 GLY A CA 1
ATOM 680 C C . GLY A 1 87 ? -1.352 9.085 -3.482 1.00 83.56 87 GLY A C 1
ATOM 681 O O . GLY A 1 87 ? -1.164 8.674 -4.628 1.00 83.56 87 GLY A O 1
ATOM 682 N N . SER A 1 88 ? -2.089 10.164 -3.229 1.00 82.50 88 SER A N 1
ATOM 683 C CA . SER A 1 88 ? -2.651 11.020 -4.280 1.00 82.50 88 SER A CA 1
ATOM 684 C C . SER A 1 88 ? -2.555 12.490 -3.888 1.00 82.50 88 SER A C 1
ATOM 686 O O . SER A 1 88 ? -2.677 12.829 -2.713 1.00 82.50 88 SER A O 1
ATOM 688 N N . SER A 1 89 ? -2.361 13.368 -4.872 1.00 82.19 89 SER A N 1
ATOM 689 C CA . SER A 1 89 ? -2.499 14.816 -4.676 1.00 82.19 89 SER A CA 1
ATOM 690 C C . SER A 1 89 ? -3.958 15.251 -4.516 1.00 82.19 89 SER A C 1
ATOM 692 O O . SER A 1 89 ? -4.224 16.280 -3.901 1.00 82.19 89 SER A O 1
ATOM 694 N N . ASP A 1 90 ? -4.892 14.443 -5.022 1.00 81.75 90 ASP A N 1
ATOM 695 C CA . ASP A 1 90 ? -6.331 14.550 -4.779 1.00 81.75 90 ASP A CA 1
ATOM 696 C C . ASP A 1 90 ? -6.840 13.185 -4.277 1.00 81.75 90 ASP A C 1
ATOM 698 O O . ASP A 1 90 ? -7.128 12.283 -5.076 1.00 81.75 90 ASP A O 1
ATOM 702 N N . PRO A 1 91 ? -6.791 12.936 -2.957 1.00 78.31 91 PRO A N 1
ATOM 703 C CA . PRO A 1 91 ? -7.165 11.656 -2.372 1.00 78.31 91 PRO A CA 1
ATOM 704 C C . PRO A 1 91 ? -8.660 11.394 -2.586 1.00 78.31 91 PRO A C 1
ATOM 706 O O . PRO A 1 91 ? -9.487 12.173 -2.114 1.00 78.31 91 PRO A O 1
ATOM 709 N N . PRO A 1 92 ? -9.051 10.270 -3.211 1.00 77.94 92 PRO A N 1
ATOM 710 C CA . PRO A 1 92 ? -10.465 9.956 -3.420 1.00 77.94 92 PRO A CA 1
ATOM 711 C C . PRO A 1 92 ? -11.155 9.437 -2.144 1.00 77.94 92 PRO A C 1
ATOM 713 O O . PRO A 1 92 ? -12.320 9.044 -2.193 1.00 77.94 92 PRO A O 1
ATOM 716 N N . PHE A 1 93 ? -10.446 9.405 -1.011 1.00 79.94 93 PHE A N 1
ATOM 717 C CA . PHE A 1 93 ? -10.913 8.853 0.257 1.00 79.94 93 PHE A CA 1
ATOM 718 C C . PHE A 1 93 ? -10.995 9.942 1.324 1.00 79.94 93 PHE A C 1
ATOM 720 O O . PHE A 1 93 ? -10.114 10.794 1.423 1.00 79.94 93 PHE A O 1
ATOM 727 N N . SER A 1 94 ? -12.040 9.893 2.148 1.00 83.88 94 SER A N 1
ATOM 728 C CA . SER A 1 94 ? -12.230 10.816 3.274 1.00 83.88 94 SER A CA 1
ATOM 729 C C . SER A 1 94 ? -11.960 10.132 4.612 1.00 83.88 94 SER A C 1
ATOM 731 O O . SER A 1 94 ? -12.247 8.949 4.782 1.00 83.88 94 SER A O 1
ATOM 733 N N . VAL A 1 95 ? -11.457 10.883 5.595 1.00 89.44 95 VAL A N 1
ATOM 734 C CA . VAL A 1 95 ? -11.335 10.392 6.978 1.00 89.44 95 VAL A CA 1
ATOM 735 C C . VAL A 1 95 ? -12.714 9.966 7.498 1.00 89.44 95 VAL A C 1
ATOM 737 O O . VAL A 1 95 ? -13.702 10.680 7.333 1.00 89.44 95 VAL A O 1
ATOM 740 N N . GLY A 1 96 ? -12.780 8.786 8.109 1.00 90.31 96 GLY A N 1
ATOM 741 C CA . GLY A 1 96 ? -14.000 8.117 8.557 1.00 90.31 96 GLY A CA 1
ATOM 742 C C . GLY A 1 96 ? -14.640 7.195 7.514 1.00 90.31 96 GLY A C 1
ATOM 743 O O . GLY A 1 96 ? -15.605 6.507 7.837 1.00 90.31 96 GLY A O 1
ATOM 744 N N . GLN A 1 97 ? -14.126 7.152 6.283 1.00 90.94 97 GLN A N 1
ATOM 745 C CA . GLN A 1 97 ? -14.624 6.245 5.252 1.00 90.94 97 GLN A CA 1
ATOM 746 C C . GLN A 1 97 ? -14.177 4.805 5.523 1.00 90.94 97 GLN A C 1
ATOM 748 O O . GLN A 1 97 ? -12.997 4.551 5.771 1.00 90.94 97 GLN A O 1
ATOM 753 N N . GLU A 1 98 ? -15.118 3.865 5.427 1.00 92.62 98 GLU A N 1
ATOM 754 C CA . GLU A 1 98 ? -14.827 2.432 5.419 1.00 92.62 98 GLU A CA 1
ATOM 755 C C . GLU A 1 98 ? -14.441 1.988 4.002 1.00 92.62 98 GLU A C 1
ATOM 757 O O . GLU A 1 98 ? -15.121 2.323 3.028 1.00 92.62 98 GLU A O 1
ATOM 762 N N . VAL A 1 99 ? -13.349 1.237 3.892 1.00 90.94 99 VAL A N 1
ATOM 763 C CA . VAL A 1 99 ? -12.862 0.644 2.646 1.00 90.94 99 VAL A CA 1
ATOM 764 C C . VAL A 1 99 ? -12.410 -0.793 2.885 1.00 90.94 99 VAL A C 1
ATOM 766 O O . VAL A 1 99 ? -11.995 -1.155 3.988 1.00 90.94 99 VAL A O 1
ATOM 769 N N . ASP A 1 100 ? -12.460 -1.611 1.839 1.00 92.19 100 ASP A N 1
ATOM 770 C CA . ASP A 1 100 ? -11.895 -2.956 1.874 1.00 92.19 100 ASP A CA 1
ATOM 771 C C . ASP A 1 100 ? -10.407 -2.882 1.482 1.00 92.19 100 ASP A C 1
ATOM 773 O O . ASP A 1 100 ? -10.038 -2.282 0.465 1.00 92.19 100 ASP A O 1
ATOM 777 N N . ILE A 1 101 ? -9.535 -3.465 2.306 1.00 91.38 101 ILE A N 1
ATOM 778 C CA . ILE A 1 101 ? -8.083 -3.473 2.095 1.00 91.38 101 ILE A CA 1
ATOM 779 C C . ILE A 1 101 ? -7.540 -4.896 2.027 1.00 91.38 101 ILE A C 1
ATOM 781 O O . ILE A 1 101 ? -8.098 -5.832 2.598 1.00 91.38 101 ILE A O 1
ATOM 785 N N . LEU A 1 102 ? -6.398 -5.024 1.366 1.00 90.75 102 LEU A N 1
ATOM 786 C CA . LEU A 1 102 ? -5.523 -6.183 1.366 1.00 90.75 102 LEU A CA 1
ATOM 787 C C . LEU A 1 102 ? -4.273 -5.838 2.180 1.00 90.75 102 LEU A C 1
ATOM 789 O O . LEU A 1 102 ? -3.553 -4.887 1.850 1.00 90.75 102 LEU A O 1
ATOM 793 N N . TYR A 1 103 ? -4.017 -6.613 3.231 1.00 90.06 103 TYR A N 1
ATOM 794 C CA . TYR A 1 103 ? -2.813 -6.502 4.059 1.00 90.06 103 TYR A CA 1
ATOM 795 C C . TYR A 1 103 ? -2.055 -7.828 4.086 1.00 90.06 103 TYR A C 1
ATOM 797 O O . TYR A 1 103 ? -2.655 -8.888 3.920 1.00 90.06 103 TYR A O 1
ATOM 805 N N . ASP A 1 104 ? -0.741 -7.771 4.295 1.00 88.31 104 ASP A N 1
ATOM 806 C CA . ASP A 1 104 ? 0.080 -8.959 4.530 1.00 88.31 104 ASP A CA 1
ATOM 807 C C . ASP A 1 104 ? 0.053 -9.306 6.030 1.00 88.31 104 ASP A C 1
ATOM 809 O O . ASP A 1 104 ? 0.583 -8.540 6.836 1.00 88.31 104 ASP A O 1
ATOM 813 N N . PRO A 1 105 ? -0.523 -10.445 6.450 1.00 84.25 105 PRO A N 1
ATOM 814 C CA . PRO A 1 105 ? -0.551 -10.831 7.856 1.00 84.25 105 PRO A CA 1
ATOM 815 C C . PRO A 1 105 ? 0.823 -11.209 8.425 1.00 84.25 105 PRO A C 1
ATOM 817 O O . PRO A 1 105 ? 0.960 -11.321 9.641 1.00 84.25 105 PRO A O 1
ATOM 820 N N . GLU A 1 106 ? 1.827 -11.480 7.583 1.00 85.25 106 GLU A N 1
ATOM 821 C CA . GLU A 1 106 ? 3.216 -11.672 8.025 1.00 85.25 106 GLU A CA 1
ATOM 822 C C . GLU A 1 106 ? 3.909 -10.327 8.304 1.00 85.25 106 GLU A C 1
ATOM 824 O O . GLU A 1 106 ? 4.887 -10.284 9.051 1.00 85.25 106 GLU A O 1
ATOM 829 N N . ASN A 1 107 ? 3.378 -9.228 7.757 1.00 84.31 107 ASN A N 1
ATOM 830 C CA . ASN A 1 107 ? 3.849 -7.865 7.988 1.00 84.31 107 ASN A CA 1
ATOM 831 C C . ASN A 1 107 ? 2.677 -6.867 8.099 1.00 84.31 107 ASN A C 1
ATOM 833 O O . ASN A 1 107 ? 2.492 -6.013 7.224 1.00 84.31 107 ASN A O 1
ATOM 837 N N . PRO A 1 108 ? 1.878 -6.937 9.175 1.00 80.25 108 PRO A N 1
ATOM 838 C CA . PRO A 1 108 ? 0.603 -6.233 9.223 1.00 80.25 108 PRO A CA 1
ATOM 839 C C . PRO A 1 108 ? 0.740 -4.718 9.451 1.00 80.25 108 PRO A C 1
ATOM 841 O O . PRO A 1 108 ? -0.189 -3.970 9.165 1.00 80.25 108 PRO A O 1
ATOM 844 N N . PHE A 1 109 ? 1.911 -4.250 9.898 1.00 84.38 109 PHE A N 1
ATOM 845 C CA . PHE A 1 109 ? 2.256 -2.825 10.007 1.00 84.38 109 PHE A CA 1
ATOM 846 C C . PHE A 1 109 ? 2.860 -2.248 8.712 1.00 84.38 109 PHE A C 1
ATOM 848 O O . PHE A 1 109 ? 3.259 -1.084 8.680 1.00 84.38 109 PHE A O 1
ATOM 855 N N . GLY A 1 110 ? 2.992 -3.069 7.665 1.00 83.94 110 GLY A N 1
ATOM 856 C CA . GLY A 1 110 ? 3.496 -2.657 6.359 1.00 83.94 110 GLY A CA 1
ATOM 857 C C . GLY A 1 110 ? 2.491 -1.833 5.552 1.00 83.94 110 GLY A C 1
ATOM 858 O O . GLY A 1 110 ? 1.421 -1.465 6.029 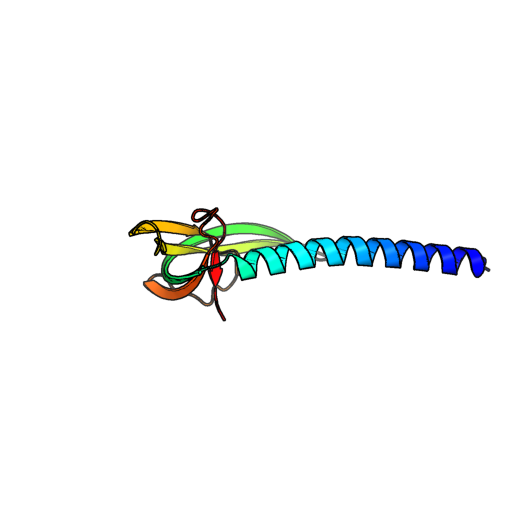1.00 83.94 110 GLY A O 1
ATOM 859 N N . LEU A 1 111 ? 2.836 -1.552 4.294 1.00 85.81 111 LEU A N 1
ATOM 860 C CA . LEU A 1 111 ? 1.926 -0.857 3.386 1.00 85.81 111 LEU A CA 1
ATOM 861 C C . LEU A 1 111 ? 0.711 -1.730 3.062 1.00 85.81 111 LEU A C 1
ATOM 863 O O . LEU A 1 111 ? 0.857 -2.890 2.675 1.00 85.81 111 LEU A O 1
ATOM 867 N N . VAL A 1 112 ? -0.479 -1.143 3.157 1.00 87.75 112 VAL A N 1
ATOM 868 C CA . VAL A 1 112 ? -1.741 -1.810 2.810 1.00 87.75 112 VAL A CA 1
ATOM 869 C C . VAL A 1 112 ? -2.270 -1.309 1.476 1.00 87.75 112 VAL A C 1
ATOM 871 O O . VAL A 1 112 ? -2.081 -0.150 1.110 1.00 87.75 112 VAL A O 1
ATOM 874 N N . THR A 1 113 ? -2.931 -2.184 0.725 1.00 87.94 113 THR A N 1
ATOM 875 C CA . THR A 1 113 ? -3.459 -1.847 -0.602 1.00 87.94 113 THR A CA 1
ATOM 876 C C . THR A 1 113 ? -4.975 -1.877 -0.581 1.00 87.94 113 THR A C 1
ATOM 878 O O . THR A 1 113 ? -5.574 -2.803 -0.050 1.00 87.94 113 THR A O 1
ATOM 881 N N . ILE A 1 114 ? -5.603 -0.868 -1.171 1.00 85.06 114 ILE A N 1
ATOM 882 C CA . ILE A 1 114 ? -7.061 -0.794 -1.272 1.00 85.06 114 ILE A CA 1
ATOM 883 C C . ILE A 1 114 ? -7.523 -1.777 -2.343 1.00 85.06 114 ILE A C 1
ATOM 885 O O . ILE A 1 114 ? -6.952 -1.830 -3.435 1.00 85.06 114 ILE A O 1
ATOM 889 N N . LYS A 1 115 ? -8.564 -2.546 -2.036 1.00 81.31 115 LYS A N 1
ATOM 890 C CA . LYS A 1 115 ? -9.225 -3.398 -3.016 1.00 81.31 115 LYS A CA 1
ATOM 891 C C . LYS A 1 115 ? -10.182 -2.529 -3.839 1.00 81.31 115 LYS A C 1
ATOM 893 O O . LYS A 1 115 ? -11.127 -1.966 -3.291 1.00 81.31 115 LYS A O 1
ATOM 898 N N . SER A 1 116 ? -9.886 -2.369 -5.130 1.00 65.81 116 SER A N 1
ATOM 899 C CA . SER A 1 116 ? -10.750 -1.663 -6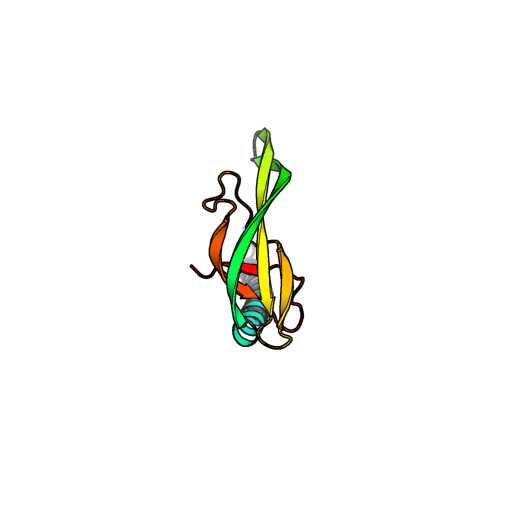.091 1.00 65.81 116 SER A CA 1
ATOM 900 C C . SER A 1 116 ? -11.863 -2.549 -6.637 1.00 65.81 116 SER A C 1
ATOM 902 O O . SER A 1 116 ? -11.698 -3.789 -6.644 1.00 65.81 116 SER A O 1
#

Sequence (116 aa):
MPNPKLFGIVIGVAGVVLLITGGYFASQQMAFLDRSVETKAVVVDLHWEEQYMSDQEHGYFTLIGWPIFQFVDLRTGEQITAQGSVGSSDPPFSVGQEVDILYDPENPFGLVTIKS